Protein AF-A0AA47P1M5-F1 (afdb_monomer_lite)

Organism: Merluccius polli (NCBI:txid89951)

Foldseek 3Di:
DDDPPPPPPDPQQDQAQAEQALVCLVVNVVSLCVRPVVPDPFLLVSLVVQLVSYDDPLNVQSVVLNPDDSVRSSVSSVVVSCVRRVDD

Sequence (88 aa):
MVKQQKMMTLPPLNIPTFSGDPLDYNVFVRAFEHGVESRTESSKDRLYFLEQFTTGQPKELIKICLHMKPDAGYHKAKQLLKEHFGND

Radius of gyration: 13.59 Å; chains: 1; bounding box: 30×26×41 Å

Structure (mmCIF, N/CA/C/O backbone):
data_AF-A0AA47P1M5-F1
#
_entry.id   AF-A0AA47P1M5-F1
#
loop_
_atom_site.group_PDB
_atom_site.id
_atom_site.type_symbol
_atom_site.label_atom_id
_atom_site.label_alt_id
_atom_site.label_comp_id
_atom_site.label_asym_id
_atom_site.label_entity_id
_atom_site.label_seq_id
_atom_site.pdbx_PDB_ins_code
_atom_site.Cartn_x
_atom_site.Cartn_y
_atom_site.Cartn_z
_atom_site.occupancy
_atom_site.B_iso_or_equiv
_atom_site.auth_seq_id
_atom_site.auth_comp_id
_atom_site.auth_asym_id
_atom_site.auth_atom_id
_atom_site.pdbx_PDB_model_num
ATOM 1 N N . MET A 1 1 ? 5.118 -14.784 -25.228 1.00 44.84 1 MET A N 1
ATOM 2 C CA . MET A 1 1 ? 4.354 -13.546 -24.962 1.00 44.84 1 MET A CA 1
ATOM 3 C C . MET A 1 1 ? 2.883 -13.913 -24.836 1.00 44.84 1 MET A C 1
ATOM 5 O O . MET A 1 1 ? 2.280 -14.144 -25.862 1.00 44.84 1 MET A O 1
ATOM 9 N N . VAL A 1 2 ? 2.326 -14.072 -23.631 1.00 43.25 2 VAL A N 1
ATOM 10 C CA . VAL A 1 2 ? 0.861 -14.132 -23.401 1.00 43.25 2 VAL A CA 1
ATOM 11 C C . VAL A 1 2 ? 0.582 -14.134 -21.894 1.00 43.25 2 VAL A C 1
ATOM 13 O O . VAL A 1 2 ? 0.537 -15.187 -21.271 1.00 43.25 2 VAL A O 1
ATOM 16 N N . LYS A 1 3 ? 0.394 -12.954 -21.295 1.00 43.44 3 LYS A N 1
ATOM 17 C CA . LYS A 1 3 ? -0.359 -12.791 -20.031 1.00 43.44 3 LYS A CA 1
ATOM 18 C C . LYS A 1 3 ? -1.136 -11.465 -19.960 1.00 43.44 3 LYS A C 1
ATOM 20 O O . LYS A 1 3 ? -1.551 -11.060 -18.886 1.00 43.44 3 LYS A O 1
ATOM 25 N N . GLN A 1 4 ? -1.370 -10.785 -21.087 1.00 47.88 4 GLN A N 1
ATOM 26 C CA . GLN A 1 4 ? -2.037 -9.470 -21.087 1.00 47.88 4 GLN A CA 1
ATOM 27 C C . GLN A 1 4 ? -3.455 -9.447 -21.674 1.00 47.88 4 GLN A C 1
ATOM 29 O O . GLN A 1 4 ? -4.085 -8.400 -21.668 1.00 47.88 4 GLN A O 1
ATOM 34 N N . GLN A 1 5 ? -4.017 -10.572 -22.128 1.00 46.31 5 GLN A N 1
ATOM 35 C CA . GLN A 1 5 ? -5.292 -10.538 -22.868 1.00 46.31 5 GLN A CA 1
ATOM 36 C C . GLN A 1 5 ? -6.551 -10.936 -22.077 1.00 46.31 5 GLN A C 1
ATOM 38 O O . GLN A 1 5 ? -7.629 -10.964 -22.656 1.00 46.31 5 GLN A O 1
ATOM 43 N N . LYS A 1 6 ? -6.476 -11.196 -20.763 1.00 47.69 6 LYS A N 1
ATOM 44 C CA . LYS A 1 6 ? -7.657 -11.615 -19.970 1.00 47.69 6 LYS A CA 1
ATOM 45 C C . LYS A 1 6 ? -8.319 -10.530 -19.112 1.00 47.69 6 LYS A C 1
ATOM 47 O O . LYS A 1 6 ? -9.308 -10.823 -18.455 1.00 47.69 6 LYS A O 1
ATOM 52 N N . MET A 1 7 ? -7.812 -9.296 -19.103 1.00 54.84 7 MET A N 1
ATOM 53 C CA . MET A 1 7 ? -8.330 -8.248 -18.204 1.00 54.84 7 MET A CA 1
ATOM 54 C C . MET A 1 7 ? -9.399 -7.335 -18.828 1.00 54.84 7 MET A C 1
ATOM 56 O O . MET A 1 7 ? -9.963 -6.518 -18.116 1.00 54.84 7 MET A O 1
ATOM 60 N N . MET A 1 8 ? -9.706 -7.461 -20.124 1.00 58.09 8 MET A N 1
ATOM 61 C CA . MET A 1 8 ? -10.591 -6.508 -20.819 1.00 58.09 8 MET A CA 1
ATOM 62 C C . MET A 1 8 ? -12.100 -6.780 -20.668 1.00 58.09 8 MET A C 1
ATOM 64 O O . MET A 1 8 ? -12.898 -6.001 -21.173 1.00 58.09 8 MET A O 1
ATOM 68 N N . THR A 1 9 ? -12.517 -7.852 -19.982 1.00 67.00 9 THR A N 1
ATOM 69 C CA . THR A 1 9 ? -13.947 -8.199 -19.815 1.00 67.00 9 THR A CA 1
ATOM 70 C C . THR A 1 9 ? -14.480 -7.997 -18.398 1.00 67.00 9 THR A C 1
ATOM 72 O O . THR A 1 9 ? -15.678 -8.146 -18.178 1.00 67.00 9 THR A O 1
ATOM 75 N N . LEU A 1 10 ? -13.611 -7.710 -17.427 1.00 71.31 10 LEU A N 1
ATOM 76 C CA . LEU A 1 10 ? -14.018 -7.456 -16.047 1.00 71.31 10 LEU A CA 1
ATOM 77 C C . LEU A 1 10 ? -14.119 -5.945 -15.817 1.00 71.31 10 LEU A C 1
ATOM 79 O O . LEU A 1 10 ? -13.304 -5.202 -16.371 1.00 71.31 10 LEU A O 1
ATOM 83 N N . PRO A 1 11 ? -15.085 -5.474 -15.007 1.00 78.06 11 PRO A N 1
ATOM 84 C CA . PRO A 1 11 ? -15.127 -4.072 -14.621 1.00 78.06 11 PRO A CA 1
ATOM 85 C C . PRO A 1 11 ? -13.805 -3.674 -13.946 1.00 78.06 11 PRO A C 1
ATOM 87 O O . PRO A 1 11 ? -13.158 -4.513 -13.304 1.00 78.06 11 PRO A O 1
ATOM 90 N N . PRO A 1 12 ? -13.377 -2.408 -14.088 1.00 77.38 12 PRO A N 1
ATOM 91 C CA . PRO A 1 12 ? -12.183 -1.928 -13.412 1.00 77.38 12 PRO A CA 1
ATOM 92 C C . PRO A 1 12 ? -12.333 -2.144 -11.905 1.00 77.38 12 PRO A C 1
ATOM 94 O O . PRO A 1 12 ? -13.388 -1.876 -11.329 1.00 77.38 12 PRO A O 1
ATOM 97 N N . LEU A 1 13 ? -11.276 -2.650 -11.267 1.00 84.50 13 LEU A N 1
ATOM 98 C CA . LEU A 1 13 ? -11.287 -2.813 -9.821 1.00 84.50 13 LEU A CA 1
ATOM 99 C C . LEU A 1 13 ? -11.309 -1.427 -9.176 1.00 84.50 13 LEU A C 1
ATOM 101 O O . LEU A 1 13 ? -10.433 -0.609 -9.453 1.00 84.50 13 LEU A O 1
ATOM 105 N N . ASN A 1 14 ? -12.290 -1.184 -8.312 1.00 89.38 14 ASN A N 1
ATOM 106 C CA . ASN A 1 14 ? -12.339 0.028 -7.513 1.00 89.38 14 ASN A CA 1
ATOM 107 C C . ASN A 1 14 ? -11.542 -0.189 -6.220 1.00 89.38 14 ASN A C 1
ATOM 109 O O . ASN A 1 14 ? -11.905 -1.042 -5.409 1.00 89.38 14 ASN A O 1
ATOM 113 N N . ILE A 1 15 ? -10.446 0.551 -6.058 1.00 94.56 15 ILE A N 1
ATOM 114 C CA . ILE A 1 15 ? -9.647 0.560 -4.831 1.00 94.56 15 ILE A CA 1
ATOM 115 C C . ILE A 1 15 ? -10.074 1.798 -4.035 1.00 94.56 15 ILE A C 1
ATOM 117 O O . ILE A 1 15 ? -9.891 2.910 -4.536 1.00 94.56 15 ILE A O 1
ATOM 121 N N . PRO A 1 16 ? -10.648 1.640 -2.830 1.00 95.69 16 PRO A N 1
ATOM 122 C CA . PRO A 1 16 ? -11.046 2.783 -2.023 1.00 95.69 16 PRO A CA 1
ATOM 123 C C . PRO A 1 16 ? -9.815 3.556 -1.539 1.00 95.69 16 PRO A C 1
ATOM 125 O O . PRO A 1 16 ? -8.762 2.969 -1.284 1.00 95.69 16 PRO A O 1
ATOM 128 N N . THR A 1 17 ? -9.956 4.870 -1.367 1.00 98.12 17 THR A N 1
ATOM 129 C CA . THR A 1 17 ? -8.955 5.665 -0.650 1.00 98.12 17 THR A CA 1
ATOM 130 C C . THR A 1 17 ? -9.094 5.411 0.844 1.00 98.12 17 THR A C 1
ATOM 132 O O . THR A 1 17 ? -10.169 5.606 1.407 1.00 98.12 17 THR A O 1
ATOM 135 N N . PHE A 1 18 ? -8.007 5.021 1.498 1.00 98.38 18 PHE A N 1
ATOM 136 C CA . PHE A 1 18 ? -7.994 4.715 2.922 1.00 98.38 18 PHE A CA 1
ATOM 137 C C . PHE A 1 18 ? -7.627 5.931 3.773 1.00 98.38 18 PHE A C 1
ATOM 139 O O . PHE A 1 18 ? -6.555 6.518 3.609 1.00 98.38 18 PHE A O 1
ATOM 146 N N . SER A 1 19 ? -8.516 6.302 4.694 1.00 98.12 19 SER A N 1
ATOM 147 C CA . SER A 1 19 ? -8.370 7.459 5.5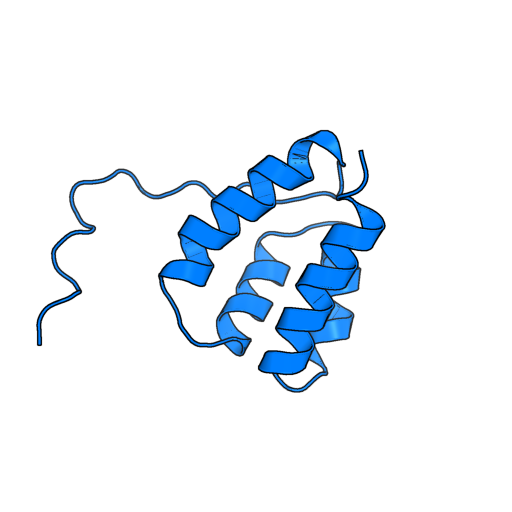91 1.00 98.12 19 SER A CA 1
ATOM 148 C C . SER A 1 19 ? -7.830 7.115 6.979 1.00 98.12 19 SER A C 1
ATOM 150 O O . SER A 1 19 ? -7.450 8.028 7.712 1.00 98.12 19 SER A O 1
ATOM 152 N N . GLY A 1 20 ? -7.754 5.826 7.325 1.00 97.38 20 GLY A N 1
ATOM 153 C CA . GLY A 1 20 ? -7.307 5.363 8.639 1.00 97.38 20 GLY A CA 1
ATOM 154 C C . GLY A 1 20 ? -8.423 4.856 9.551 1.00 97.38 20 GLY A C 1
ATOM 155 O O . GLY A 1 20 ? -8.153 4.647 10.726 1.00 97.38 20 GLY A O 1
ATOM 156 N N . ASP A 1 21 ? -9.648 4.660 9.053 1.00 96.81 21 ASP A N 1
ATOM 157 C CA . ASP A 1 21 ? -10.702 3.975 9.814 1.00 96.81 21 ASP A CA 1
ATOM 158 C C . ASP A 1 21 ? -10.378 2.468 9.926 1.00 96.81 21 ASP A C 1
ATOM 160 O O . ASP A 1 21 ? -10.302 1.793 8.894 1.00 96.81 21 ASP A O 1
ATOM 164 N N . PRO A 1 22 ? -10.174 1.906 11.134 1.00 95.38 22 PRO A N 1
ATOM 165 C CA . PRO A 1 22 ? -9.884 0.481 11.302 1.00 95.38 22 PRO A CA 1
ATOM 166 C C . PRO A 1 22 ? -10.938 -0.450 10.683 1.00 95.38 22 PRO A C 1
ATOM 168 O O . PRO A 1 22 ? -10.582 -1.505 10.149 1.00 95.38 22 PRO A O 1
ATOM 171 N N . LEU A 1 23 ? -12.212 -0.036 10.645 1.00 95.50 23 LEU A N 1
ATOM 172 C CA . LEU A 1 23 ? -13.295 -0.829 10.050 1.00 95.50 23 LEU A CA 1
ATOM 173 C C . LEU A 1 23 ? -13.096 -1.037 8.540 1.00 95.50 23 LEU A C 1
ATOM 175 O O . LEU A 1 23 ? -13.447 -2.089 7.996 1.00 95.50 23 LEU A O 1
ATOM 179 N N . ASP A 1 24 ? -12.469 -0.068 7.870 1.00 96.44 24 ASP A N 1
ATOM 180 C CA . ASP A 1 24 ? -12.195 -0.106 6.433 1.00 96.44 24 ASP A CA 1
ATOM 181 C C . ASP A 1 24 ? -10.851 -0.764 6.092 1.00 96.44 24 ASP A C 1
ATOM 183 O O . ASP A 1 24 ? -10.601 -1.098 4.927 1.00 96.44 24 ASP A O 1
ATOM 187 N N . TYR A 1 25 ? -9.976 -0.992 7.079 1.00 97.12 25 TYR A N 1
ATOM 188 C CA . TYR A 1 25 ? -8.606 -1.464 6.854 1.00 97.12 25 TYR A CA 1
ATOM 189 C C . TYR A 1 25 ? -8.562 -2.763 6.041 1.00 97.12 25 TYR A C 1
ATOM 191 O O . TYR A 1 25 ? -7.879 -2.853 5.017 1.00 97.12 25 TYR A O 1
ATOM 199 N N . ASN A 1 26 ? -9.331 -3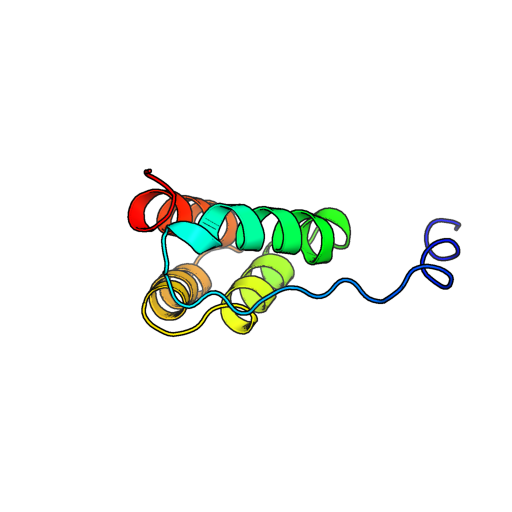.770 6.464 1.00 96.19 26 ASN A N 1
ATOM 200 C CA . ASN A 1 26 ? -9.348 -5.076 5.804 1.00 96.19 26 ASN A CA 1
ATOM 201 C C . ASN A 1 26 ? -9.885 -4.995 4.367 1.00 96.19 26 ASN A C 1
ATOM 203 O O . ASN A 1 26 ? -9.408 -5.716 3.485 1.00 96.19 26 ASN A O 1
ATOM 207 N N . VAL A 1 27 ? -10.870 -4.126 4.125 1.00 95.69 27 VAL A N 1
ATOM 208 C CA . VAL A 1 27 ? -11.444 -3.906 2.791 1.00 95.69 27 VAL A CA 1
ATOM 209 C C . VAL A 1 27 ? -10.408 -3.247 1.885 1.00 95.69 27 VAL A C 1
ATOM 211 O O . VAL A 1 27 ? -10.155 -3.737 0.780 1.00 95.69 27 VAL A O 1
ATOM 214 N N . PHE A 1 28 ? -9.758 -2.191 2.373 1.00 97.50 28 PHE A N 1
ATOM 215 C CA . PHE A 1 28 ? -8.713 -1.482 1.648 1.00 97.50 28 PHE A CA 1
ATOM 216 C C . PHE A 1 28 ? -7.540 -2.392 1.279 1.00 97.50 28 PHE A C 1
ATOM 218 O O . PHE A 1 28 ? -7.180 -2.471 0.104 1.00 97.50 28 PHE A O 1
ATOM 225 N N . VAL A 1 29 ? -6.965 -3.113 2.249 1.00 97.12 29 VAL A N 1
ATOM 226 C CA . VAL A 1 29 ? -5.782 -3.956 2.011 1.00 97.12 29 VAL A CA 1
ATOM 227 C C . VAL A 1 29 ? -6.075 -5.023 0.962 1.00 97.12 29 VAL A C 1
ATOM 229 O O . VAL A 1 29 ? -5.306 -5.163 0.015 1.00 97.12 29 VAL A O 1
ATOM 232 N N . ARG A 1 30 ? -7.217 -5.717 1.050 1.00 96.38 30 ARG A N 1
ATOM 233 C CA . ARG A 1 30 ? -7.591 -6.742 0.060 1.00 96.38 30 ARG A CA 1
ATOM 234 C C . ARG A 1 30 ? -7.788 -6.153 -1.337 1.00 96.38 30 ARG A C 1
ATOM 236 O O . ARG A 1 30 ? -7.338 -6.743 -2.322 1.00 96.38 30 ARG A O 1
ATOM 243 N N . ALA A 1 31 ? -8.442 -4.994 -1.435 1.00 96.62 31 ALA A N 1
ATOM 244 C CA . ALA A 1 31 ? -8.621 -4.303 -2.709 1.00 96.62 31 ALA A CA 1
ATOM 245 C C . ALA A 1 31 ? -7.274 -3.858 -3.300 1.00 96.62 31 ALA A C 1
ATOM 247 O O . ALA A 1 31 ? -7.040 -4.034 -4.496 1.00 96.62 31 ALA A O 1
ATOM 248 N N . PHE A 1 32 ? -6.366 -3.349 -2.466 1.00 97.44 32 PHE A N 1
ATOM 249 C CA . PHE A 1 32 ? -5.029 -2.928 -2.873 1.00 97.44 32 PHE A CA 1
ATOM 250 C C . PHE A 1 32 ? -4.166 -4.108 -3.344 1.00 97.44 32 PHE A C 1
ATOM 252 O O . PHE A 1 32 ? -3.549 -4.047 -4.410 1.00 97.44 32 PHE A O 1
ATOM 259 N N . GLU A 1 33 ? -4.155 -5.211 -2.593 1.00 96.31 33 GLU A N 1
ATOM 260 C CA . GLU A 1 33 ? -3.415 -6.427 -2.942 1.00 96.31 33 GLU A CA 1
ATOM 261 C C . GLU A 1 33 ? -3.887 -6.997 -4.286 1.00 96.31 33 GLU A C 1
ATOM 263 O O . GLU A 1 33 ? -3.083 -7.326 -5.163 1.00 96.31 33 GLU A O 1
ATOM 268 N N . HIS A 1 34 ? -5.201 -7.047 -4.504 1.00 94.31 34 HIS A N 1
ATOM 269 C CA . HIS A 1 34 ? -5.751 -7.523 -5.768 1.00 94.31 34 HIS A CA 1
ATOM 270 C C . HIS A 1 34 ? -5.536 -6.529 -6.925 1.00 94.31 34 HIS A C 1
ATOM 272 O O . HIS A 1 34 ? -5.207 -6.933 -8.043 1.00 94.31 34 HIS A O 1
ATOM 278 N N . GLY A 1 35 ? -5.710 -5.233 -6.678 1.00 93.94 35 GLY A N 1
ATOM 279 C CA . GLY A 1 35 ? -5.685 -4.193 -7.707 1.00 93.94 35 GLY A CA 1
ATOM 280 C C . GLY A 1 35 ? -4.303 -3.748 -8.145 1.00 93.94 35 GLY A C 1
ATOM 281 O O . GLY A 1 35 ? -4.121 -3.400 -9.310 1.00 93.94 35 GLY A O 1
ATOM 282 N N . VAL A 1 36 ? -3.338 -3.785 -7.231 1.00 94.56 36 VAL A N 1
ATOM 283 C CA . VAL A 1 36 ? -1.978 -3.291 -7.451 1.00 94.56 36 VAL A CA 1
ATOM 284 C C . VAL A 1 36 ? -0.977 -4.419 -7.263 1.00 94.56 36 VAL A C 1
ATOM 286 O O . VAL A 1 36 ? -0.259 -4.750 -8.205 1.00 94.56 36 VAL A O 1
ATOM 289 N N . GLU A 1 37 ? -0.940 -5.048 -6.085 1.00 95.25 37 GLU A N 1
ATOM 290 C CA . GLU A 1 37 ? 0.134 -5.993 -5.738 1.00 95.25 37 GLU A CA 1
ATOM 291 C C . GLU A 1 37 ? 0.181 -7.195 -6.698 1.00 95.25 37 GLU A C 1
ATOM 293 O O . GLU A 1 37 ? 1.255 -7.571 -7.168 1.00 95.25 37 GLU A O 1
ATOM 298 N N . SER A 1 38 ? -0.979 -7.734 -7.085 1.00 94.12 38 SER A N 1
ATOM 299 C CA . SER A 1 38 ? -1.070 -8.850 -8.038 1.00 94.12 38 SER A CA 1
ATOM 300 C C . SER A 1 38 ? -0.713 -8.483 -9.487 1.00 94.12 38 SER A C 1
ATOM 302 O O . SER A 1 38 ? -0.512 -9.372 -10.318 1.00 94.12 38 SER A O 1
ATOM 304 N N . ARG A 1 39 ? -0.650 -7.184 -9.812 1.00 92.06 39 ARG A N 1
ATOM 305 C CA . ARG A 1 39 ? -0.485 -6.669 -11.184 1.00 92.06 39 ARG A CA 1
ATOM 306 C C . ARG A 1 39 ? 0.888 -6.065 -11.457 1.00 92.06 39 ARG A C 1
ATOM 308 O O . ARG A 1 39 ? 1.184 -5.747 -12.606 1.00 92.06 39 ARG A O 1
ATOM 315 N N . THR A 1 40 ? 1.724 -5.913 -10.436 1.00 93.00 40 THR A N 1
ATOM 316 C CA . THR A 1 40 ? 3.103 -5.442 -10.577 1.00 93.00 40 THR A CA 1
ATOM 317 C C . THR A 1 40 ? 4.013 -6.129 -9.570 1.00 93.00 40 THR A C 1
ATOM 319 O O . THR A 1 40 ? 3.633 -6.334 -8.421 1.00 93.00 40 THR A O 1
ATOM 322 N N . GLU A 1 41 ? 5.235 -6.454 -9.984 1.00 94.12 41 GLU A N 1
ATOM 323 C CA . GLU A 1 41 ? 6.297 -6.975 -9.111 1.00 94.12 41 GLU A CA 1
ATOM 324 C C . GLU A 1 41 ? 7.180 -5.848 -8.538 1.00 94.12 41 GLU A C 1
ATOM 326 O O . GLU A 1 41 ? 8.017 -6.082 -7.673 1.00 94.12 41 GLU A O 1
ATOM 331 N N . SER A 1 42 ? 6.987 -4.605 -8.992 1.00 97.56 42 SER A N 1
ATOM 332 C CA . SER A 1 42 ? 7.777 -3.445 -8.575 1.00 97.56 42 SER A CA 1
ATOM 333 C C . SER A 1 42 ? 7.325 -2.932 -7.208 1.00 97.56 42 SER A C 1
ATOM 335 O O . SER A 1 42 ? 6.315 -2.235 -7.094 1.00 97.56 42 SER A O 1
ATOM 337 N N . SER A 1 43 ? 8.105 -3.209 -6.160 1.00 97.81 43 SER A N 1
ATOM 338 C CA . SER A 1 43 ? 7.865 -2.664 -4.813 1.00 97.81 43 SER A CA 1
ATOM 339 C C . SER A 1 43 ? 7.832 -1.138 -4.784 1.00 97.81 43 SER A C 1
ATOM 341 O O . SER A 1 43 ? 7.092 -0.553 -3.998 1.00 97.81 43 SER A O 1
ATOM 343 N N . LYS A 1 44 ? 8.583 -0.481 -5.676 1.00 97.75 44 LYS A N 1
ATOM 344 C CA . LYS A 1 44 ? 8.567 0.979 -5.819 1.00 97.75 44 LYS A CA 1
ATOM 345 C C . LYS A 1 44 ? 7.193 1.465 -6.277 1.00 97.75 44 LYS A C 1
ATOM 347 O O . LYS A 1 44 ? 6.635 2.365 -5.659 1.00 97.75 44 LYS A O 1
ATOM 352 N N . ASP A 1 45 ? 6.636 0.849 -7.318 1.00 97.94 45 ASP A N 1
ATOM 353 C CA . ASP A 1 45 ? 5.330 1.250 -7.851 1.00 97.94 45 ASP A CA 1
ATOM 354 C C . ASP A 1 45 ? 4.223 0.926 -6.848 1.00 97.94 45 ASP A C 1
ATOM 356 O O . ASP A 1 45 ? 3.356 1.762 -6.604 1.00 97.94 45 ASP A O 1
ATOM 360 N N . ARG A 1 46 ? 4.297 -0.239 -6.186 1.00 98.25 46 ARG A N 1
ATOM 361 C CA . ARG A 1 46 ? 3.390 -0.591 -5.083 1.00 98.25 46 ARG A CA 1
ATOM 362 C C . ARG A 1 46 ? 3.413 0.471 -3.985 1.00 98.25 46 ARG A C 1
ATOM 364 O O . ARG A 1 46 ? 2.356 0.876 -3.521 1.00 98.25 46 ARG A O 1
ATOM 371 N N . LEU A 1 47 ? 4.589 0.958 -3.592 1.00 98.00 47 LEU A N 1
ATOM 372 C CA . LEU A 1 47 ? 4.710 1.976 -2.551 1.00 98.00 47 LEU A CA 1
ATOM 373 C C . LEU A 1 47 ? 4.146 3.341 -2.985 1.00 98.00 47 LEU A C 1
ATOM 375 O O . LEU A 1 47 ? 3.446 3.978 -2.201 1.00 98.00 47 LEU A O 1
ATOM 379 N N . TYR A 1 48 ? 4.373 3.762 -4.234 1.00 98.19 48 TYR A N 1
ATOM 380 C CA . TYR A 1 48 ? 3.763 4.984 -4.775 1.00 98.19 48 TYR A CA 1
ATOM 381 C C . TYR A 1 48 ? 2.239 4.888 -4.866 1.00 98.19 48 TYR A C 1
ATOM 383 O O . TYR A 1 48 ? 1.545 5.812 -4.451 1.00 98.19 48 TYR A O 1
ATOM 391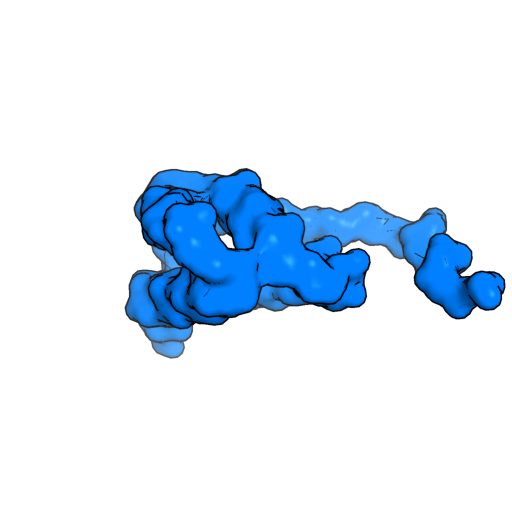 N N . PHE A 1 49 ? 1.696 3.770 -5.350 1.00 98.19 49 PHE A N 1
ATOM 392 C CA . PHE A 1 49 ? 0.246 3.578 -5.366 1.00 98.19 49 PHE A CA 1
ATOM 393 C C . PHE A 1 49 ? -0.332 3.542 -3.952 1.00 98.19 49 PHE A C 1
ATOM 395 O O . PHE A 1 49 ? -1.405 4.090 -3.721 1.00 98.19 49 PHE A O 1
ATOM 402 N N . LEU A 1 50 ? 0.373 2.948 -2.988 1.00 97.88 50 LEU A N 1
ATOM 403 C CA . LEU A 1 50 ? -0.078 2.931 -1.599 1.00 97.88 50 LEU A CA 1
ATOM 404 C C . LEU A 1 50 ? -0.178 4.354 -1.022 1.00 97.88 50 LEU A C 1
ATOM 406 O O . LEU A 1 50 ? -1.127 4.649 -0.304 1.00 97.88 50 LEU A O 1
ATOM 410 N N . GLU A 1 51 ? 0.739 5.257 -1.382 1.00 98.38 51 GLU A N 1
ATOM 411 C CA . GLU A 1 51 ? 0.672 6.686 -1.024 1.00 98.38 51 GLU A CA 1
ATOM 412 C C . GLU A 1 51 ? -0.496 7.415 -1.713 1.00 98.38 51 GLU A C 1
ATOM 414 O O . GLU A 1 51 ? -1.149 8.260 -1.096 1.00 98.38 51 GLU A O 1
ATOM 419 N N . GLN A 1 52 ? -0.800 7.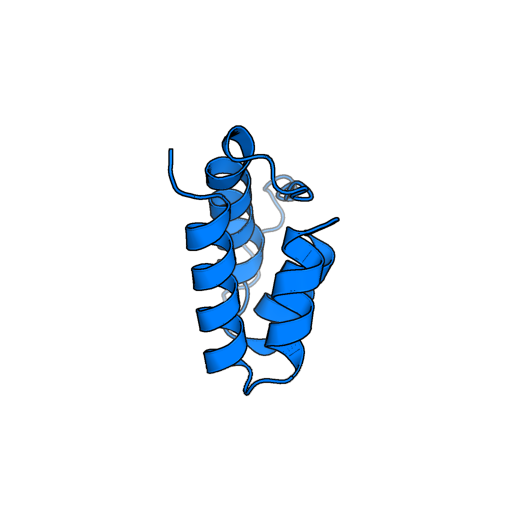064 -2.966 1.00 98.19 52 GLN A N 1
ATOM 420 C CA . GLN A 1 52 ? -1.906 7.658 -3.725 1.00 98.19 52 GLN A CA 1
ATOM 421 C C . GLN A 1 52 ? -3.280 7.236 -3.199 1.00 98.19 52 GLN A C 1
ATOM 423 O O . GLN A 1 52 ? -4.189 8.062 -3.132 1.00 98.19 52 GLN A O 1
ATOM 428 N N . PHE A 1 53 ? -3.430 5.966 -2.819 1.00 98.31 53 PHE A N 1
ATOM 429 C CA . PHE A 1 53 ? -4.679 5.412 -2.290 1.00 98.31 53 PHE A CA 1
ATOM 430 C C . PHE A 1 53 ? -4.818 5.566 -0.771 1.00 98.31 53 PHE A C 1
ATOM 432 O O . PHE A 1 53 ? -5.714 4.983 -0.168 1.00 98.31 53 PHE A O 1
ATOM 439 N N . THR A 1 54 ? -3.965 6.363 -0.134 1.00 98.56 54 THR A N 1
ATOM 440 C CA . THR A 1 54 ? -4.104 6.730 1.276 1.00 98.56 54 THR A CA 1
ATOM 441 C C . THR A 1 54 ? -4.295 8.233 1.427 1.00 98.56 54 THR A C 1
ATOM 443 O O . THR A 1 54 ? -3.873 9.037 0.594 1.00 98.56 54 THR A O 1
ATOM 446 N N . THR A 1 55 ? -4.951 8.635 2.510 1.00 98.69 55 THR A N 1
ATOM 447 C CA . THR A 1 55 ? -5.082 10.035 2.927 1.00 98.69 55 THR A CA 1
ATOM 448 C C . THR A 1 55 ? -4.872 10.155 4.434 1.00 98.69 55 THR A C 1
ATOM 450 O O . THR A 1 55 ? -4.804 9.144 5.128 1.00 98.69 55 THR A O 1
ATOM 453 N N . GLY A 1 56 ? -4.728 11.378 4.944 1.00 98.12 56 GLY A N 1
ATOM 454 C CA . GLY A 1 56 ? -4.547 11.636 6.373 1.00 98.12 56 GLY A CA 1
ATOM 455 C C . GLY A 1 56 ? -3.334 10.915 6.973 1.00 98.12 56 GLY A C 1
ATOM 456 O O . GLY A 1 56 ? -2.269 10.840 6.360 1.00 98.12 56 GLY A O 1
ATOM 457 N N . GLN A 1 57 ? -3.503 10.375 8.181 1.00 97.94 57 GLN A N 1
ATOM 458 C CA . GLN A 1 57 ? -2.433 9.708 8.928 1.00 97.94 57 GLN A CA 1
ATOM 459 C C . GLN A 1 57 ? -1.810 8.504 8.191 1.00 97.94 57 GLN A C 1
ATOM 461 O O . GLN A 1 57 ? -0.578 8.447 8.148 1.00 97.94 57 GLN A O 1
ATOM 466 N N . PRO A 1 58 ? -2.575 7.572 7.575 1.00 98.31 58 PRO A N 1
ATOM 467 C CA . PRO A 1 58 ? -1.992 6.506 6.758 1.00 98.31 58 PRO A CA 1
ATOM 468 C C . PRO A 1 58 ? -1.004 7.024 5.710 1.00 98.31 58 PRO A C 1
ATOM 470 O O . PRO A 1 58 ? 0.101 6.499 5.598 1.00 98.31 58 PRO A O 1
ATOM 473 N N . LYS A 1 59 ? -1.368 8.093 4.990 1.00 98.62 59 LYS A N 1
ATOM 474 C CA . LYS A 1 59 ? -0.531 8.670 3.931 1.00 98.62 59 LYS A CA 1
ATOM 475 C C . LYS A 1 59 ? 0.805 9.177 4.459 1.00 98.62 59 LYS A C 1
ATOM 477 O O . LYS A 1 59 ? 1.844 8.930 3.847 1.00 98.62 59 LYS A O 1
ATOM 482 N N . GLU A 1 60 ? 0.790 9.852 5.603 1.00 98.31 60 GLU A N 1
ATOM 483 C CA . GLU A 1 60 ? 2.016 10.352 6.228 1.00 98.31 60 GLU A CA 1
ATOM 484 C C . GLU A 1 60 ? 2.939 9.204 6.664 1.00 98.31 60 GLU A C 1
ATOM 486 O O . GLU A 1 60 ? 4.146 9.276 6.428 1.00 98.31 60 GLU A O 1
ATOM 491 N N . LEU A 1 61 ? 2.392 8.093 7.175 1.00 97.69 61 LEU A N 1
ATOM 492 C CA . LEU A 1 61 ? 3.181 6.885 7.458 1.00 97.69 61 LEU A CA 1
ATOM 493 C C . LEU A 1 61 ? 3.830 6.313 6.184 1.00 97.69 61 LEU A C 1
ATOM 495 O O . LEU A 1 61 ? 4.996 5.908 6.212 1.00 97.69 61 LEU A O 1
ATOM 499 N N . ILE A 1 62 ? 3.111 6.312 5.053 1.00 97.94 62 ILE A N 1
ATOM 500 C CA . ILE A 1 62 ? 3.651 5.814 3.778 1.00 97.94 62 ILE A CA 1
ATOM 501 C C . ILE A 1 62 ? 4.761 6.720 3.243 1.00 97.94 62 ILE A C 1
ATOM 503 O O . ILE A 1 62 ? 5.787 6.214 2.780 1.00 97.94 62 ILE A O 1
ATOM 507 N N . LYS A 1 63 ? 4.613 8.046 3.340 1.00 97.69 63 LYS A N 1
ATOM 508 C CA . LYS A 1 63 ? 5.634 8.997 2.872 1.00 97.69 63 LYS A CA 1
ATOM 509 C C . LYS A 1 63 ? 6.987 8.786 3.544 1.00 97.69 63 LYS A C 1
ATOM 511 O O . LYS A 1 63 ? 8.009 8.834 2.867 1.00 97.69 63 LYS A O 1
ATOM 516 N N . ILE A 1 64 ? 7.004 8.473 4.841 1.00 96.38 64 ILE A N 1
ATOM 517 C CA . ILE A 1 64 ? 8.245 8.154 5.566 1.00 96.38 64 ILE A CA 1
ATOM 518 C C . ILE A 1 64 ? 8.948 6.940 4.930 1.00 96.38 64 ILE A C 1
ATOM 520 O O . ILE A 1 64 ? 10.175 6.910 4.817 1.00 96.38 64 ILE A O 1
ATOM 524 N N . CYS A 1 65 ? 8.177 5.962 4.450 1.00 97.81 65 CYS A N 1
ATOM 525 C CA . CYS A 1 65 ? 8.699 4.753 3.819 1.00 97.81 65 CYS A CA 1
ATOM 526 C C . CYS A 1 65 ? 9.255 4.992 2.403 1.00 97.81 65 CYS A C 1
ATOM 528 O O . CYS A 1 65 ? 10.106 4.220 1.961 1.00 97.81 65 CYS A O 1
ATOM 530 N N . LEU A 1 66 ? 8.832 6.052 1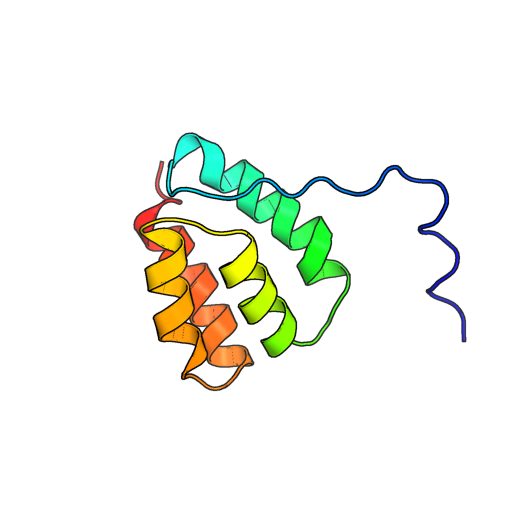.696 1.00 95.69 66 LEU A N 1
ATOM 531 C CA . LEU A 1 66 ? 9.326 6.383 0.345 1.00 95.69 66 LEU A CA 1
ATOM 532 C C . LEU A 1 66 ? 10.826 6.708 0.314 1.00 95.69 66 LEU A C 1
ATOM 534 O O . LEU A 1 66 ? 11.460 6.575 -0.730 1.00 95.69 66 LEU A O 1
ATOM 538 N N . HIS A 1 67 ? 11.407 7.104 1.448 1.00 95.62 67 HIS A N 1
ATOM 539 C CA . HIS A 1 67 ? 12.840 7.383 1.571 1.00 95.62 67 HIS A CA 1
ATOM 540 C C . HIS A 1 67 ? 13.700 6.119 1.759 1.00 95.62 67 HIS A C 1
ATOM 542 O O . HIS A 1 67 ? 14.929 6.202 1.793 1.00 95.62 67 HIS A O 1
ATOM 548 N N . MET A 1 68 ? 13.078 4.945 1.894 1.00 97.56 68 MET A N 1
ATOM 549 C CA . MET A 1 68 ? 13.768 3.664 2.047 1.00 97.56 68 MET A CA 1
ATOM 550 C C . MET A 1 68 ? 14.042 2.991 0.695 1.00 97.56 68 MET A C 1
ATOM 552 O O . MET A 1 68 ? 13.502 3.364 -0.345 1.00 97.56 68 MET A O 1
ATOM 556 N N . LYS A 1 69 ? 14.856 1.924 0.707 1.00 97.88 69 LYS A N 1
ATOM 557 C CA . LYS A 1 69 ? 14.950 1.012 -0.447 1.00 97.88 69 LYS A CA 1
ATOM 558 C C . LYS A 1 69 ? 13.561 0.428 -0.753 1.00 97.88 69 LYS A C 1
ATOM 560 O O . LYS A 1 69 ? 12.905 0.017 0.200 1.00 97.88 69 LYS A O 1
ATOM 565 N N . PRO A 1 70 ? 13.137 0.309 -2.026 1.00 96.31 70 PRO A N 1
ATOM 566 C CA . PRO A 1 70 ? 11.754 -0.022 -2.379 1.00 96.31 70 PRO A CA 1
ATOM 567 C C . PRO A 1 70 ? 11.155 -1.243 -1.672 1.00 96.31 70 PRO A C 1
ATOM 569 O O . PRO A 1 70 ? 10.062 -1.141 -1.125 1.00 96.31 70 PRO A O 1
ATOM 572 N N . ASP A 1 71 ? 11.867 -2.371 -1.627 1.00 96.94 71 ASP A N 1
ATOM 573 C CA . ASP A 1 71 ? 11.362 -3.593 -0.980 1.00 96.94 71 ASP A CA 1
ATOM 574 C C . ASP A 1 71 ? 11.189 -3.413 0.533 1.00 96.94 71 ASP A C 1
ATOM 576 O O . ASP A 1 71 ? 10.159 -3.775 1.101 1.00 96.94 71 ASP A O 1
ATOM 580 N N . ALA A 1 72 ? 12.176 -2.789 1.183 1.00 98.19 72 ALA A N 1
ATOM 581 C CA . ALA A 1 72 ? 12.130 -2.493 2.611 1.00 98.19 72 ALA A CA 1
ATOM 582 C C . ALA A 1 72 ? 11.048 -1.453 2.940 1.00 98.19 72 ALA A C 1
ATOM 584 O O . ALA A 1 72 ? 10.313 -1.619 3.910 1.00 98.19 72 ALA A O 1
ATOM 585 N N . GLY A 1 73 ? 10.924 -0.412 2.113 1.00 98.31 73 GLY A N 1
ATOM 586 C CA . GLY A 1 73 ? 9.919 0.637 2.254 1.00 98.31 73 GLY A CA 1
ATOM 587 C C . GLY A 1 73 ? 8.506 0.089 2.106 1.00 98.31 73 GLY A C 1
ATOM 588 O O . GLY A 1 73 ? 7.660 0.362 2.950 1.00 98.31 73 GLY A O 1
ATOM 589 N N . TYR A 1 74 ? 8.254 -0.751 1.100 1.00 98.38 74 TYR A N 1
ATOM 590 C CA . TYR A 1 74 ? 6.944 -1.378 0.923 1.00 98.38 74 TYR A CA 1
ATOM 591 C C . TYR A 1 74 ? 6.593 -2.334 2.067 1.00 98.38 74 TYR A C 1
ATOM 593 O O . TYR A 1 74 ? 5.480 -2.288 2.596 1.00 98.38 74 TYR A O 1
ATOM 601 N N . HIS A 1 75 ? 7.552 -3.149 2.513 1.00 98.12 75 HIS A N 1
ATOM 602 C CA . HIS A 1 75 ? 7.340 -4.021 3.664 1.00 98.12 75 HIS A CA 1
ATOM 603 C C . HIS A 1 75 ? 7.033 -3.217 4.936 1.00 98.12 75 HIS A C 1
ATOM 605 O O . HIS A 1 75 ? 6.052 -3.500 5.630 1.00 98.12 75 HIS A O 1
ATOM 611 N N . LYS A 1 76 ? 7.819 -2.167 5.209 1.00 98.38 76 LYS A N 1
ATOM 612 C CA . LYS A 1 76 ? 7.620 -1.308 6.381 1.00 98.38 76 LYS A CA 1
ATOM 613 C C . LYS A 1 76 ? 6.291 -0.558 6.321 1.00 98.38 76 LYS A C 1
ATOM 615 O O . LYS A 1 76 ? 5.610 -0.467 7.337 1.00 98.38 76 LYS A O 1
ATOM 620 N N . ALA A 1 77 ? 5.892 -0.089 5.143 1.00 98.31 77 ALA A N 1
ATOM 621 C CA . ALA A 1 77 ? 4.601 0.543 4.911 1.00 98.31 77 ALA A CA 1
ATOM 622 C C . ALA A 1 77 ? 3.426 -0.381 5.273 1.00 98.31 77 ALA A C 1
ATOM 624 O O . ALA A 1 77 ? 2.551 0.021 6.041 1.00 98.31 77 ALA A O 1
ATOM 625 N N . LYS A 1 78 ? 3.418 -1.634 4.788 1.00 97.81 78 LYS A N 1
ATOM 626 C CA . LYS A 1 78 ? 2.367 -2.610 5.146 1.00 97.81 78 LYS A CA 1
ATOM 627 C C . LYS A 1 78 ? 2.349 -2.900 6.647 1.00 97.81 78 LYS A C 1
ATOM 629 O O . LYS A 1 78 ? 1.270 -2.975 7.233 1.00 97.81 78 LYS A O 1
ATOM 634 N N . GLN A 1 79 ? 3.526 -3.033 7.263 1.00 98.00 79 GLN A N 1
ATOM 635 C CA . GLN A 1 79 ? 3.651 -3.230 8.706 1.00 98.00 79 GLN A CA 1
ATOM 636 C C . GLN A 1 79 ? 3.030 -2.060 9.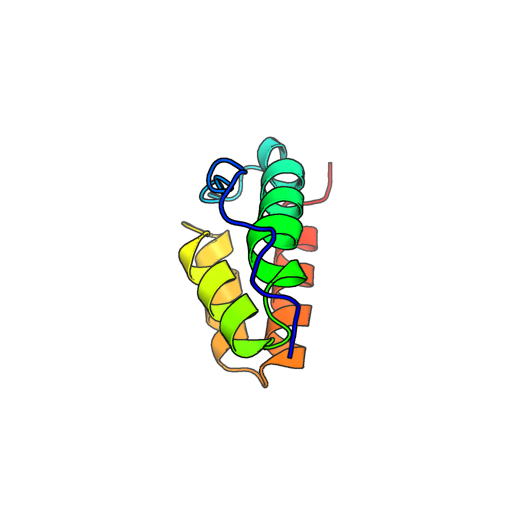483 1.00 98.00 79 GLN A C 1
ATOM 638 O O . GLN A 1 79 ? 2.184 -2.300 10.337 1.00 98.00 79 GLN A O 1
ATOM 643 N N . LEU A 1 80 ? 3.386 -0.814 9.152 1.00 97.75 80 LEU A N 1
ATOM 644 C CA . LEU A 1 80 ? 2.855 0.377 9.824 1.00 97.75 80 LEU A CA 1
ATOM 645 C C . LEU A 1 80 ? 1.336 0.488 9.678 1.00 97.75 80 LEU A C 1
ATOM 647 O O . LEU A 1 80 ? 0.648 0.753 10.659 1.00 97.75 80 LEU A O 1
ATOM 651 N N . LEU A 1 81 ? 0.791 0.239 8.482 1.00 97.62 81 LEU A N 1
ATOM 652 C CA . LEU A 1 81 ? -0.661 0.257 8.293 1.00 97.62 81 LEU A CA 1
ATOM 653 C C . LEU A 1 81 ? -1.357 -0.801 9.159 1.00 97.62 81 LEU A C 1
ATOM 655 O O . LEU A 1 81 ? -2.392 -0.517 9.755 1.00 97.62 81 LEU A O 1
ATOM 659 N N . LYS A 1 82 ? -0.786 -2.007 9.257 1.00 97.44 82 LYS A N 1
ATOM 660 C CA . LYS A 1 82 ? -1.333 -3.073 10.103 1.00 97.44 82 LYS A CA 1
ATOM 661 C C . LYS A 1 82 ? -1.262 -2.727 11.588 1.00 97.44 82 LYS A C 1
ATOM 663 O O . LYS A 1 82 ? -2.242 -2.913 12.296 1.00 97.44 82 LYS A O 1
ATOM 668 N N . GLU A 1 83 ? -0.121 -2.229 12.053 1.00 96.69 83 GLU A N 1
ATOM 669 C CA . GLU A 1 83 ? 0.091 -1.863 13.458 1.00 96.69 83 GLU A CA 1
ATOM 670 C C . GLU A 1 83 ? -0.862 -0.753 13.913 1.00 96.69 83 GLU A C 1
ATOM 672 O O . GLU A 1 83 ? -1.375 -0.813 15.028 1.00 96.69 83 GLU A O 1
ATOM 677 N N . HIS A 1 84 ? -1.109 0.239 13.052 1.00 95.94 84 HIS A N 1
ATOM 678 C CA . HIS A 1 84 ? -1.930 1.400 13.391 1.00 95.94 84 HIS A CA 1
ATOM 679 C C . HIS A 1 84 ? -3.433 1.194 13.178 1.00 95.94 84 HIS A C 1
ATOM 681 O O . HIS A 1 84 ? -4.217 1.809 13.896 1.00 95.94 84 HIS A O 1
ATOM 687 N N . PHE A 1 85 ? -3.837 0.379 12.199 1.00 96.50 85 PHE A N 1
ATOM 688 C CA . PHE A 1 85 ? -5.240 0.304 11.768 1.00 96.50 85 PHE A CA 1
ATOM 689 C C . PHE A 1 85 ? -5.776 -1.120 11.596 1.00 96.50 85 PHE A C 1
ATOM 691 O O . PHE A 1 85 ? -6.958 -1.290 11.330 1.00 96.50 85 PHE A O 1
ATOM 698 N N . GLY A 1 86 ? -4.925 -2.143 11.698 1.00 91.31 86 GLY A N 1
ATOM 699 C CA . GLY A 1 86 ? -5.297 -3.537 11.443 1.00 91.31 86 GLY A CA 1
ATOM 700 C C . GLY A 1 86 ? -5.571 -4.379 12.685 1.00 91.31 86 GLY A C 1
ATOM 701 O O . GLY A 1 86 ? -5.814 -5.575 12.537 1.00 91.31 86 GLY A O 1
ATOM 702 N N . ASN A 1 87 ? -5.493 -3.788 13.878 1.00 77.75 87 ASN A N 1
ATOM 703 C CA . ASN A 1 87 ? -5.836 -4.448 15.133 1.00 77.75 87 ASN A CA 1
ATOM 704 C C . ASN A 1 87 ? -7.269 -4.068 15.528 1.00 77.75 87 ASN A C 1
ATOM 706 O O . ASN A 1 87 ? -7.472 -3.037 16.165 1.00 77.75 87 ASN A O 1
ATOM 710 N N . ASP A 1 88 ? -8.213 -4.921 15.144 1.00 56.78 88 ASP A N 1
ATOM 711 C CA . ASP A 1 88 ? -9.523 -5.087 15.787 1.00 56.78 88 ASP A CA 1
ATOM 712 C C . ASP A 1 88 ? -9.608 -6.538 16.288 1.00 56.78 88 ASP A C 1
ATOM 714 O O . ASP A 1 88 ? -9.264 -7.449 15.491 1.00 56.78 88 ASP A O 1
#

Secondary structure (DSSP, 8-state):
--SSSSSTTSPPP-PPPB-S-HHHHHHHHHHHHHHTGGG---HHHHHHHHHHTB-HHHHHHHHHHTTS-HHHHHHHHHHHHHHHHS--

pLDDT: mean 90.54, std 15.15, range [43.25, 98.69]